Protein AF-A0A956KEQ8-F1 (afdb_monomer_lite)

Radius of gyration: 21.4 Å; chains: 1; bounding box: 47×55×49 Å

Sequence (163 aa):
MSGAGRRVRALVGLLAGLALAAAVVWWLAPDGRALVEYMSFQPGWIALAAALILAGNLTTSARWKLMTEAMGGTHLPLVVYAHGHALLRVVGQLSSTLLVDLLARGAVLRAAGSTRGHGHAITQAALERLGDILLPLIVLAWGVAFVDDPRAPTSIAALAVAL

Structure (mmCIF, N/CA/C/O backbone):
data_AF-A0A956KEQ8-F1
#
_entry.id   AF-A0A956KEQ8-F1
#
loop_
_atom_site.group_PDB
_atom_site.id
_atom_site.type_symbol
_atom_site.label_atom_id
_atom_site.label_alt_id
_atom_site.label_comp_id
_atom_site.label_asym_id
_atom_site.label_entity_id
_atom_site.label_seq_id
_atom_site.pdbx_PDB_ins_code
_atom_site.Cartn_x
_atom_site.Cartn_y
_atom_site.Cartn_z
_atom_site.occupancy
_atom_site.B_iso_or_equiv
_atom_site.auth_seq_id
_atom_site.auth_comp_id
_atom_site.auth_asym_id
_atom_site.auth_atom_id
_atom_site.pdbx_PDB_model_num
ATOM 1 N N . MET A 1 1 ? -26.333 -24.454 11.456 1.00 55.25 1 MET A N 1
ATOM 2 C CA . MET A 1 1 ? -25.055 -25.058 10.999 1.00 55.25 1 MET A CA 1
ATOM 3 C C . MET A 1 1 ? -24.059 -25.062 12.148 1.00 55.25 1 MET A C 1
ATOM 5 O O . MET A 1 1 ? -23.821 -24.004 12.723 1.00 55.25 1 MET A O 1
ATOM 9 N N . SER A 1 2 ? -23.510 -26.228 12.494 1.00 69.62 2 SER A N 1
ATOM 10 C CA . SER A 1 2 ? -22.501 -26.367 13.551 1.00 69.62 2 SER A CA 1
ATOM 11 C C . SER A 1 2 ? -21.227 -25.575 13.220 1.00 69.62 2 SER A C 1
ATOM 13 O O . SER A 1 2 ? -20.921 -25.320 12.050 1.00 69.62 2 SER A O 1
ATOM 15 N N . GLY A 1 3 ? -20.464 -25.182 14.245 1.00 75.19 3 GLY A N 1
ATOM 16 C CA . GLY A 1 3 ? -19.185 -24.483 14.062 1.00 75.19 3 GLY A CA 1
ATOM 17 C C . GLY A 1 3 ? -18.195 -25.260 13.181 1.00 75.19 3 GLY A C 1
ATOM 18 O O . GLY A 1 3 ? -17.448 -24.648 12.421 1.00 75.19 3 GLY A O 1
ATOM 19 N N . ALA A 1 4 ? -18.261 -26.595 13.205 1.00 78.31 4 ALA A N 1
ATOM 20 C CA . ALA A 1 4 ? -17.464 -27.479 12.356 1.00 78.31 4 ALA A CA 1
ATOM 21 C C . ALA A 1 4 ? -17.791 -27.321 10.858 1.00 78.31 4 ALA A C 1
ATOM 23 O O . ALA A 1 4 ? -16.882 -27.147 10.051 1.00 78.31 4 ALA A O 1
ATOM 24 N N . GLY A 1 5 ? -19.076 -27.274 10.480 1.00 80.81 5 GLY A N 1
ATOM 25 C CA . GLY A 1 5 ? -19.482 -27.138 9.074 1.00 80.81 5 GLY A CA 1
ATOM 26 C C . GLY A 1 5 ? -19.054 -25.812 8.431 1.00 80.81 5 GLY A C 1
ATOM 27 O O . GLY A 1 5 ? -18.732 -25.769 7.245 1.00 80.81 5 GLY A O 1
ATOM 28 N N . ARG A 1 6 ? -18.986 -24.726 9.216 1.00 79.88 6 ARG A N 1
ATOM 29 C CA . ARG A 1 6 ? -18.449 -23.437 8.741 1.00 79.88 6 ARG A CA 1
ATOM 30 C C . ARG A 1 6 ? -16.936 -23.484 8.518 1.00 79.88 6 ARG A C 1
ATOM 32 O O . ARG A 1 6 ? -16.467 -22.963 7.512 1.00 79.88 6 ARG A O 1
ATOM 39 N N . ARG A 1 7 ? -16.188 -24.129 9.421 1.00 77.69 7 ARG A N 1
ATOM 40 C CA . ARG A 1 7 ? -14.726 -24.274 9.307 1.00 77.69 7 ARG A CA 1
ATOM 41 C C . ARG A 1 7 ? -14.328 -25.114 8.097 1.00 77.69 7 ARG A C 1
ATOM 43 O O . ARG A 1 7 ? -13.439 -24.711 7.362 1.00 77.69 7 ARG A O 1
ATOM 50 N N . VAL A 1 8 ? -15.029 -26.222 7.848 1.00 88.62 8 VAL A N 1
ATOM 51 C CA . VAL A 1 8 ? -14.781 -27.074 6.672 1.00 88.62 8 VAL A CA 1
ATOM 52 C C . VAL A 1 8 ? -15.030 -26.304 5.377 1.00 88.62 8 VAL A C 1
ATOM 54 O O . VAL A 1 8 ? -14.192 -26.328 4.484 1.00 88.62 8 VAL A O 1
ATOM 57 N N . ARG A 1 9 ? -16.133 -25.551 5.281 1.00 85.44 9 ARG A N 1
ATOM 58 C CA . ARG A 1 9 ? -16.418 -24.730 4.095 1.00 85.44 9 ARG A CA 1
ATOM 59 C C . ARG A 1 9 ? -15.357 -23.651 3.865 1.00 85.44 9 ARG A C 1
ATOM 61 O O . ARG A 1 9 ? -14.949 -23.443 2.729 1.00 85.44 9 ARG A O 1
ATOM 68 N N . ALA A 1 10 ? -14.901 -22.991 4.931 1.00 74.31 10 ALA A N 1
ATOM 69 C CA . ALA A 1 10 ? -13.821 -22.011 4.849 1.00 74.31 10 ALA A CA 1
ATOM 70 C C . ALA A 1 10 ? -12.504 -22.653 4.387 1.00 74.31 10 ALA A C 1
ATOM 72 O O . ALA A 1 10 ? -11.830 -22.099 3.525 1.00 74.31 10 ALA A O 1
ATOM 73 N N . LEU A 1 11 ? -12.175 -23.843 4.902 1.00 84.94 11 LEU A N 1
ATOM 74 C CA . LEU A 1 11 ? -10.988 -24.592 4.496 1.00 84.94 11 LEU A CA 1
ATOM 75 C C . LEU A 1 11 ? -11.055 -24.999 3.019 1.00 84.94 11 LEU A C 1
ATOM 77 O O . LEU A 1 11 ? -10.094 -24.794 2.292 1.00 84.94 11 LEU A O 1
ATOM 81 N N . VAL A 1 12 ? -12.198 -25.512 2.557 1.00 91.44 12 VAL A N 1
ATOM 82 C CA . VAL A 1 12 ? -12.408 -25.860 1.143 1.00 91.44 12 VAL A CA 1
ATOM 83 C C . VAL A 1 12 ? -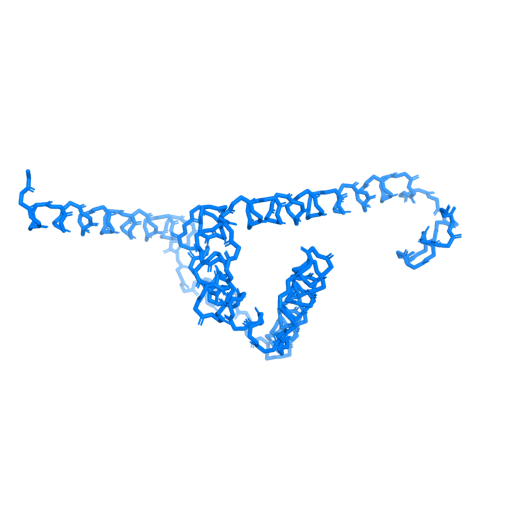12.280 -24.625 0.251 1.00 91.44 12 VAL A C 1
ATOM 85 O O . VAL A 1 12 ? -11.610 -24.690 -0.773 1.00 91.44 12 VAL A O 1
ATOM 88 N N . GLY A 1 13 ? -12.864 -23.491 0.649 1.00 82.62 13 GLY A N 1
ATOM 89 C CA . GLY A 1 13 ? -12.727 -22.230 -0.084 1.00 82.62 13 GLY A CA 1
ATOM 90 C C . GLY A 1 13 ? -11.279 -21.739 -0.158 1.00 82.62 13 GLY A C 1
ATOM 91 O O . GLY A 1 13 ? -10.828 -21.328 -1.224 1.00 82.62 13 GLY A O 1
ATOM 92 N N . LEU A 1 14 ? -10.530 -21.844 0.944 1.00 74.88 14 LEU A N 1
ATOM 93 C CA . LEU A 1 14 ? -9.105 -21.513 0.983 1.00 74.88 14 LEU A CA 1
ATOM 94 C C . LEU A 1 14 ? -8.299 -22.422 0.049 1.00 74.88 14 LEU A C 1
ATOM 96 O O . LEU A 1 14 ? -7.518 -21.927 -0.756 1.00 74.88 14 LEU A O 1
ATOM 100 N N . LEU A 1 15 ? -8.511 -23.738 0.126 1.00 89.62 15 LEU A N 1
ATOM 101 C CA . LEU A 1 15 ? -7.819 -24.712 -0.719 1.00 89.62 15 LEU A CA 1
ATOM 102 C C . LEU A 1 15 ? -8.143 -24.508 -2.203 1.00 89.62 15 LEU A C 1
ATOM 104 O O . LEU A 1 15 ? -7.237 -24.552 -3.027 1.00 89.62 15 LEU A O 1
ATOM 108 N N . ALA A 1 16 ? -9.403 -24.228 -2.543 1.00 86.12 16 ALA A N 1
ATOM 109 C CA . ALA A 1 16 ? -9.806 -23.909 -3.910 1.00 86.12 16 ALA A CA 1
ATOM 110 C C . ALA A 1 16 ? -9.152 -22.611 -4.411 1.00 86.12 16 ALA A C 1
ATOM 112 O O . ALA A 1 16 ? -8.665 -22.568 -5.538 1.00 86.12 16 ALA A O 1
ATOM 113 N N . GLY A 1 17 ? -9.085 -21.574 -3.569 1.00 75.31 17 GLY A N 1
ATOM 114 C CA . GLY A 1 17 ? -8.389 -20.327 -3.887 1.00 75.31 17 GLY A CA 1
ATOM 115 C C . GLY A 1 17 ? -6.888 -20.530 -4.111 1.00 75.31 17 GLY A C 1
ATOM 116 O O . GLY A 1 17 ? -6.343 -20.030 -5.091 1.00 75.31 17 GLY A O 1
ATOM 117 N N . LEU A 1 18 ? -6.230 -21.314 -3.251 1.00 80.69 18 LEU A N 1
ATOM 118 C CA . LEU A 1 18 ? -4.816 -21.670 -3.401 1.00 80.69 18 LEU A CA 1
ATOM 119 C C . LEU A 1 18 ? -4.566 -22.493 -4.670 1.00 80.69 18 LEU A C 1
ATOM 121 O O . LEU A 1 18 ? -3.609 -22.221 -5.390 1.00 80.69 18 LEU A O 1
ATOM 125 N N . ALA A 1 19 ? -5.435 -23.461 -4.970 1.00 88.88 19 ALA A N 1
ATOM 126 C CA . ALA A 1 19 ? -5.344 -24.265 -6.184 1.00 88.88 19 ALA A CA 1
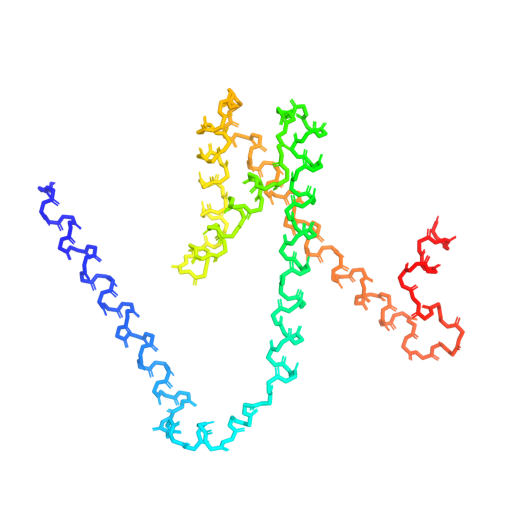ATOM 127 C C . ALA A 1 19 ? -5.509 -23.406 -7.445 1.00 88.88 19 ALA A C 1
ATOM 129 O O . ALA A 1 19 ? -4.739 -23.555 -8.391 1.00 88.88 19 ALA A O 1
ATOM 130 N N . LEU A 1 20 ? -6.461 -22.468 -7.445 1.00 84.25 20 LEU A N 1
ATOM 131 C CA . LEU A 1 20 ? -6.648 -21.526 -8.547 1.00 84.25 20 LEU A CA 1
ATOM 132 C C . LEU A 1 20 ? -5.429 -20.611 -8.718 1.00 84.25 20 LEU A C 1
ATOM 134 O O . LEU A 1 20 ? -4.955 -20.435 -9.835 1.00 84.25 20 LEU A O 1
ATOM 138 N N . ALA A 1 21 ? -4.892 -20.063 -7.624 1.00 73.44 21 ALA A N 1
ATOM 139 C CA . ALA A 1 21 ? -3.690 -19.236 -7.667 1.00 73.44 21 ALA A CA 1
ATOM 140 C C . ALA A 1 21 ? -2.488 -20.015 -8.224 1.00 73.44 21 ALA A C 1
ATOM 142 O O . ALA A 1 21 ? -1.793 -19.520 -9.109 1.00 73.44 21 ALA A O 1
ATOM 143 N N . ALA A 1 22 ? -2.283 -21.255 -7.769 1.00 82.44 22 ALA A N 1
ATOM 144 C CA . ALA A 1 22 ? -1.238 -22.133 -8.286 1.00 82.44 22 ALA A CA 1
ATOM 145 C C . ALA A 1 22 ? -1.433 -22.441 -9.779 1.00 82.44 22 ALA A C 1
ATOM 147 O O . ALA A 1 22 ? -0.466 -22.397 -10.534 1.00 82.44 22 ALA A O 1
ATOM 148 N N . ALA A 1 23 ? -2.671 -22.687 -10.221 1.00 85.94 23 ALA A N 1
ATOM 149 C CA . ALA A 1 23 ? -2.991 -22.910 -11.629 1.00 85.94 23 ALA A CA 1
ATOM 150 C C . ALA A 1 23 ? -2.705 -21.672 -12.495 1.00 85.94 23 ALA A C 1
ATOM 152 O O . ALA A 1 23 ? -2.166 -21.813 -13.587 1.00 85.94 23 ALA A O 1
ATOM 153 N N . VAL A 1 24 ? -3.006 -20.464 -12.005 1.00 80.94 24 VAL A N 1
ATOM 154 C CA . VAL A 1 24 ? -2.691 -19.203 -12.700 1.00 80.94 24 VAL A CA 1
ATOM 155 C C . VAL A 1 24 ? -1.184 -18.980 -12.786 1.00 80.94 24 VAL A C 1
ATOM 157 O O . VAL A 1 24 ? -0.689 -18.640 -13.856 1.00 80.94 24 VAL A O 1
ATOM 160 N N . VAL A 1 25 ? -0.446 -19.194 -11.693 1.00 79.25 25 VAL A N 1
ATOM 161 C CA . VAL A 1 25 ? 1.022 -19.094 -11.699 1.00 79.25 25 VAL A CA 1
ATOM 162 C C . VAL A 1 25 ? 1.611 -20.102 -12.678 1.00 79.25 25 VAL A C 1
ATOM 164 O O . VAL A 1 25 ? 2.423 -19.724 -13.510 1.00 79.25 25 VAL A O 1
ATOM 167 N N . TRP A 1 26 ? 1.162 -21.356 -12.635 1.00 85.81 26 TRP A N 1
ATOM 168 C CA . TRP A 1 26 ? 1.608 -22.387 -13.568 1.00 85.81 26 TRP A CA 1
ATOM 169 C C . TRP A 1 26 ? 1.257 -22.053 -15.024 1.00 85.81 26 TRP A C 1
ATOM 171 O O . TRP A 1 26 ? 2.059 -22.295 -15.915 1.00 85.81 26 TRP A O 1
ATOM 181 N N . TRP A 1 27 ? 0.097 -21.449 -15.283 1.00 88.75 27 TRP A N 1
ATOM 182 C CA . TRP A 1 27 ? -0.294 -21.024 -16.627 1.00 88.75 27 TRP A CA 1
ATOM 183 C C . TRP A 1 27 ? 0.528 -19.832 -17.147 1.00 88.75 27 TRP A C 1
ATOM 185 O O . TRP A 1 27 ? 0.910 -19.821 -18.314 1.00 88.75 27 TRP A O 1
ATOM 195 N N . LEU A 1 28 ? 0.827 -18.844 -16.295 1.00 79.25 28 LEU A N 1
ATOM 196 C CA . LEU A 1 28 ? 1.650 -17.674 -16.646 1.00 79.25 28 LEU A CA 1
ATOM 197 C C . LEU A 1 28 ? 3.140 -18.012 -16.768 1.00 79.25 28 LEU A C 1
ATOM 199 O O . LEU A 1 28 ? 3.863 -17.383 -17.537 1.00 79.25 28 LEU A O 1
ATOM 203 N N . ALA A 1 29 ? 3.593 -18.983 -15.984 1.00 78.69 29 ALA A N 1
ATOM 204 C CA . ALA A 1 29 ? 4.983 -19.376 -15.827 1.00 78.69 29 ALA A CA 1
ATOM 205 C C . ALA A 1 29 ? 5.131 -20.908 -15.888 1.00 78.69 29 ALA A C 1
ATOM 207 O O . ALA A 1 29 ? 5.549 -21.525 -14.903 1.00 78.69 29 ALA A O 1
ATOM 208 N N . PRO A 1 30 ? 4.787 -21.547 -17.023 1.00 75.12 30 PRO A N 1
ATOM 209 C CA . PRO A 1 30 ? 4.793 -23.006 -17.134 1.00 75.12 30 PRO A CA 1
ATOM 210 C C . PRO A 1 30 ? 6.199 -23.592 -16.987 1.00 75.12 30 PRO A C 1
ATOM 212 O O . PRO A 1 30 ? 6.351 -24.705 -16.485 1.00 75.12 30 PRO A O 1
ATOM 215 N N . ASP A 1 31 ? 7.224 -22.818 -17.355 1.00 83.19 31 ASP A N 1
ATOM 216 C CA . ASP A 1 31 ? 8.623 -23.124 -17.086 1.00 83.19 31 ASP A CA 1
ATOM 217 C C . ASP A 1 31 ? 9.197 -22.165 -16.034 1.00 83.19 31 ASP A C 1
ATOM 219 O O . ASP A 1 31 ? 9.779 -21.118 -16.329 1.00 83.19 31 ASP A O 1
ATOM 223 N N . GLY A 1 32 ? 9.023 -22.532 -14.764 1.00 72.81 32 GLY A N 1
ATOM 224 C CA . GLY A 1 32 ? 9.583 -21.777 -13.645 1.00 72.81 32 GLY A CA 1
ATOM 225 C C . GLY A 1 32 ? 11.114 -21.703 -13.662 1.00 72.81 32 GLY A C 1
ATOM 226 O O . GLY A 1 32 ? 11.671 -20.782 -13.069 1.00 72.81 32 GLY A O 1
ATOM 227 N N . ARG A 1 33 ? 11.809 -22.627 -14.348 1.00 78.44 33 ARG A N 1
ATOM 228 C CA . ARG A 1 33 ? 13.276 -22.591 -14.458 1.00 78.44 33 ARG A CA 1
ATOM 229 C C . ARG A 1 33 ? 13.722 -21.493 -15.405 1.00 78.44 33 ARG A C 1
ATOM 231 O O . ARG A 1 33 ? 14.595 -20.722 -15.024 1.00 78.44 33 ARG A O 1
ATOM 238 N N . ALA A 1 34 ? 13.055 -21.350 -16.549 1.00 74.75 34 ALA A N 1
ATOM 239 C CA . ALA A 1 34 ? 13.295 -20.231 -17.455 1.00 74.75 34 ALA A CA 1
ATOM 240 C C . ALA A 1 34 ? 13.125 -18.885 -16.726 1.00 74.75 34 ALA A C 1
ATOM 242 O O . ALA A 1 34 ? 13.954 -17.992 -16.855 1.00 74.75 34 ALA A O 1
ATOM 243 N N . LEU A 1 35 ? 12.105 -18.752 -15.873 1.00 68.62 35 LEU A N 1
ATOM 244 C CA . LEU A 1 35 ? 11.902 -17.551 -15.055 1.00 68.62 35 LEU A CA 1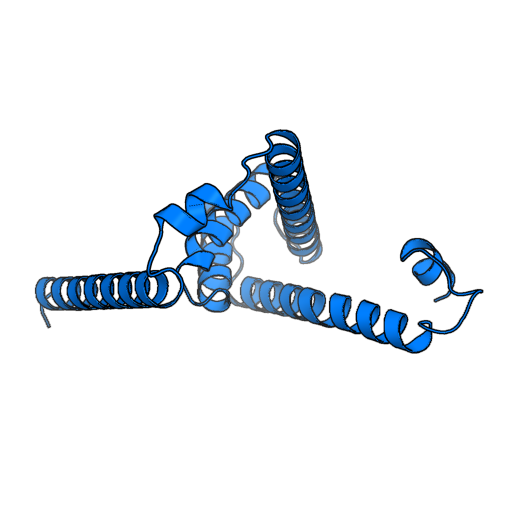
ATOM 245 C C . LEU A 1 35 ? 13.060 -17.270 -14.096 1.00 68.62 35 LEU A C 1
ATOM 247 O O . LEU A 1 35 ? 13.501 -16.129 -14.000 1.00 68.62 35 LEU A O 1
ATOM 251 N N . VAL A 1 36 ? 13.573 -18.295 -13.416 1.00 77.56 36 VAL A N 1
ATOM 252 C CA . VAL A 1 36 ? 14.736 -18.156 -12.526 1.00 77.56 36 VAL A CA 1
ATOM 253 C C . VAL A 1 36 ? 15.999 -17.800 -13.314 1.00 77.56 36 VAL A C 1
ATOM 255 O O . VAL A 1 36 ? 16.794 -16.994 -12.840 1.00 77.56 36 VAL A O 1
ATOM 258 N N . GLU A 1 37 ? 16.162 -18.336 -14.524 1.00 79.12 37 GLU A N 1
ATOM 259 C CA . GLU A 1 37 ? 17.277 -18.008 -15.420 1.00 79.12 37 GLU A CA 1
ATOM 260 C C . GLU A 1 37 ? 17.222 -16.554 -15.917 1.00 79.12 37 GLU A C 1
ATOM 262 O O . GLU A 1 37 ? 18.260 -15.899 -16.009 1.00 79.12 37 GLU A O 1
ATOM 267 N N . TYR A 1 38 ? 16.024 -16.009 -16.166 1.00 70.38 38 TYR A N 1
ATOM 268 C CA . TYR A 1 38 ? 15.836 -14.591 -16.506 1.00 70.38 38 TYR A CA 1
ATOM 269 C C . TYR A 1 38 ? 15.887 -13.657 -15.292 1.00 70.38 38 TYR A C 1
ATOM 271 O O . TYR A 1 38 ? 16.159 -12.462 -15.438 1.00 70.38 38 TYR A O 1
ATOM 279 N N . MET A 1 39 ? 15.631 -14.168 -14.086 1.00 71.81 39 MET A N 1
ATOM 280 C CA . MET A 1 39 ? 15.731 -13.398 -12.852 1.00 71.81 39 MET A CA 1
ATOM 281 C C . MET A 1 39 ? 17.199 -13.184 -12.478 1.00 71.81 39 MET A C 1
ATOM 283 O O . MET A 1 39 ? 17.769 -13.867 -11.629 1.00 71.81 39 MET A O 1
ATOM 287 N N . SER A 1 40 ? 17.820 -12.162 -13.068 1.00 75.25 40 SER A N 1
ATOM 288 C CA . SER A 1 40 ? 19.113 -11.681 -12.593 1.00 75.25 40 SER A CA 1
ATOM 289 C C . SER A 1 40 ? 18.934 -11.017 -11.222 1.00 75.25 40 SER A C 1
ATOM 291 O O . SER A 1 40 ? 18.534 -9.854 -11.121 1.00 75.25 40 SER A O 1
ATOM 293 N N . PHE A 1 41 ? 19.222 -11.753 -10.149 1.00 75.56 41 PHE A N 1
ATOM 294 C CA . PHE A 1 41 ? 19.230 -11.214 -8.790 1.00 75.56 41 PHE A CA 1
ATOM 295 C C . PHE A 1 41 ? 20.445 -10.309 -8.603 1.00 75.56 41 PHE A C 1
ATOM 297 O O . PHE A 1 41 ? 21.519 -10.740 -8.194 1.00 75.56 41 PHE A O 1
ATOM 304 N N . GLN A 1 42 ? 20.274 -9.030 -8.913 1.00 86.56 42 GLN A N 1
ATOM 305 C CA . GLN A 1 42 ? 21.271 -8.009 -8.633 1.00 86.56 42 GLN A CA 1
ATOM 306 C C . GLN A 1 42 ? 20.994 -7.414 -7.242 1.00 86.56 42 GLN A C 1
ATOM 308 O O . GLN A 1 42 ? 19.978 -6.732 -7.070 1.00 86.56 42 GLN A O 1
ATOM 313 N N . PRO A 1 43 ? 21.874 -7.623 -6.242 1.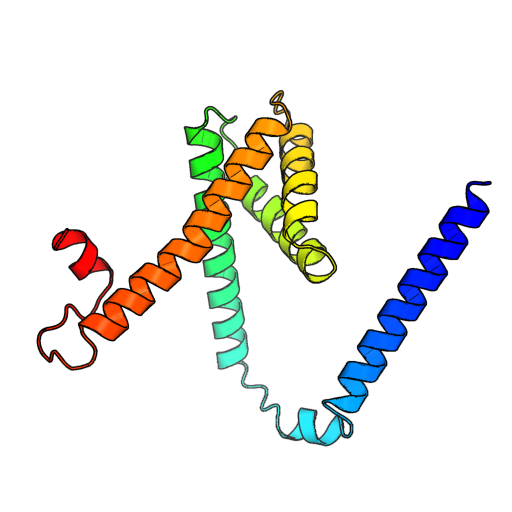00 87.06 43 PRO A N 1
ATOM 314 C CA . PRO A 1 43 ? 21.629 -7.181 -4.867 1.00 87.06 43 PRO A CA 1
ATOM 315 C C . PRO A 1 43 ? 21.355 -5.680 -4.750 1.00 87.06 43 PRO A C 1
ATOM 317 O O . PRO A 1 43 ? 20.537 -5.269 -3.932 1.00 87.06 43 PRO A O 1
ATOM 320 N N . GLY A 1 44 ? 21.984 -4.868 -5.608 1.00 90.25 44 GLY A N 1
ATOM 321 C CA . GLY A 1 44 ? 21.762 -3.422 -5.660 1.00 90.25 44 GLY A CA 1
ATOM 322 C C . GLY A 1 44 ? 20.314 -3.046 -5.985 1.00 90.25 44 GLY A C 1
ATOM 323 O O . GLY A 1 44 ? 19.733 -2.213 -5.295 1.00 90.25 44 GLY A O 1
ATOM 324 N N . TRP A 1 45 ? 19.692 -3.702 -6.969 1.00 85.38 45 TRP A N 1
ATOM 325 C CA . TRP A 1 45 ? 18.289 -3.451 -7.318 1.00 85.38 45 TRP A CA 1
ATOM 326 C C . TRP A 1 45 ? 17.324 -3.954 -6.253 1.00 85.38 45 TRP A C 1
ATOM 328 O O . TRP A 1 45 ? 16.321 -3.300 -5.986 1.00 85.38 45 TRP A O 1
ATOM 338 N N . ILE A 1 46 ? 17.640 -5.075 -5.601 1.00 87.25 46 ILE A N 1
ATOM 339 C CA . ILE A 1 46 ? 16.841 -5.591 -4.481 1.00 87.25 46 ILE A CA 1
ATOM 340 C C . ILE A 1 46 ? 16.893 -4.611 -3.307 1.00 87.25 46 ILE A C 1
ATOM 342 O O . ILE A 1 46 ? 15.854 -4.273 -2.743 1.00 87.25 46 ILE A O 1
ATOM 346 N N . ALA A 1 47 ? 18.085 -4.117 -2.964 1.00 88.12 47 ALA A N 1
ATOM 347 C CA . ALA A 1 47 ? 18.266 -3.126 -1.911 1.00 88.12 47 ALA A CA 1
ATOM 348 C C . ALA A 1 47 ? 17.539 -1.816 -2.241 1.00 88.12 47 ALA A C 1
ATOM 350 O O . ALA A 1 47 ? 16.850 -1.268 -1.382 1.0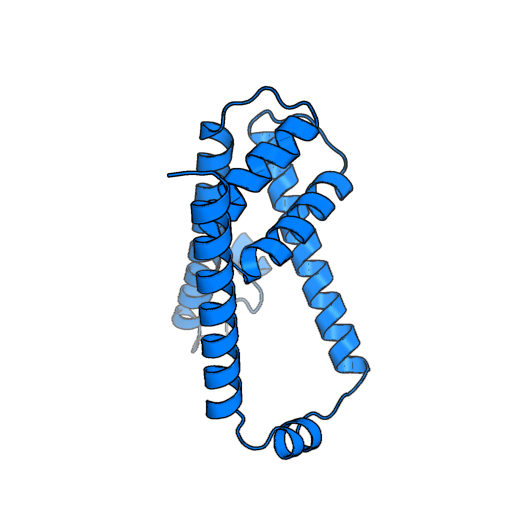0 88.12 47 ALA A O 1
ATOM 351 N N . LEU A 1 48 ? 17.626 -1.348 -3.490 1.00 89.94 48 LEU A N 1
ATOM 352 C CA . LEU A 1 48 ? 16.900 -0.166 -3.948 1.00 89.94 48 LEU A CA 1
ATOM 353 C C . LEU A 1 48 ? 15.383 -0.372 -3.874 1.00 89.94 48 LEU A C 1
ATOM 355 O O . LEU A 1 48 ? 14.680 0.478 -3.335 1.00 89.94 48 LEU A O 1
ATOM 359 N N . ALA A 1 49 ? 14.870 -1.506 -4.355 1.00 80.81 49 ALA A N 1
ATOM 360 C CA . ALA A 1 49 ? 13.452 -1.836 -4.271 1.00 80.81 49 ALA A CA 1
ATOM 361 C C . ALA A 1 49 ? 12.978 -1.875 -2.811 1.00 80.81 49 ALA A C 1
ATOM 363 O O . ALA A 1 49 ? 11.964 -1.266 -2.475 1.00 80.81 49 ALA A O 1
ATOM 364 N N . ALA A 1 50 ? 13.740 -2.516 -1.922 1.00 84.06 50 ALA A N 1
ATOM 365 C CA . ALA A 1 50 ? 13.447 -2.547 -0.494 1.00 84.06 50 ALA A CA 1
ATOM 366 C C . ALA A 1 50 ? 13.446 -1.138 0.122 1.00 84.06 50 ALA A C 1
ATOM 368 O O . ALA A 1 50 ? 12.533 -0.806 0.879 1.00 84.06 50 ALA A O 1
ATOM 369 N N . ALA A 1 51 ? 14.414 -0.290 -0.237 1.00 87.69 51 ALA A N 1
ATOM 370 C CA . ALA A 1 51 ? 14.491 1.092 0.228 1.00 87.69 51 ALA A CA 1
ATOM 371 C C . ALA A 1 51 ? 13.294 1.929 -0.251 1.00 87.69 51 ALA A C 1
ATOM 373 O O . ALA A 1 51 ? 12.688 2.641 0.547 1.00 87.69 51 ALA A O 1
ATOM 374 N N . LEU A 1 52 ? 12.901 1.801 -1.521 1.00 85.25 52 LEU A N 1
ATOM 375 C CA . LEU A 1 52 ? 11.738 2.492 -2.086 1.00 85.25 52 LEU A CA 1
ATOM 376 C C . LEU A 1 52 ? 10.427 2.017 -1.446 1.00 85.25 52 LEU A C 1
ATOM 378 O O . LEU A 1 52 ? 9.572 2.835 -1.103 1.00 85.25 52 LEU A O 1
ATOM 382 N N . ILE A 1 53 ? 10.278 0.709 -1.221 1.00 83.50 53 ILE A N 1
ATOM 383 C CA . ILE A 1 53 ? 9.125 0.134 -0.517 1.00 83.50 53 ILE A CA 1
ATOM 384 C C . ILE A 1 53 ? 9.074 0.649 0.924 1.00 83.50 53 ILE A C 1
ATOM 386 O O . ILE A 1 53 ? 8.004 1.030 1.404 1.00 83.50 53 ILE A O 1
ATOM 390 N N . LEU A 1 54 ? 10.208 0.681 1.627 1.00 84.94 54 LEU A N 1
ATOM 391 C CA . LEU A 1 54 ? 10.289 1.203 2.988 1.00 84.94 54 LEU A CA 1
ATOM 392 C C . LEU A 1 54 ? 9.922 2.689 3.032 1.00 84.94 54 LEU A C 1
ATOM 394 O O . LEU A 1 54 ? 9.084 3.079 3.843 1.00 84.94 54 LEU A O 1
ATOM 398 N N . ALA A 1 55 ? 10.478 3.499 2.130 1.00 84.75 55 ALA A N 1
ATOM 399 C CA . ALA A 1 55 ? 10.151 4.915 2.014 1.00 84.75 55 ALA A CA 1
ATOM 400 C C . ALA A 1 55 ? 8.647 5.117 1.769 1.00 84.75 55 ALA A C 1
ATOM 402 O O . ALA A 1 55 ? 7.995 5.837 2.521 1.00 84.75 55 ALA A O 1
ATOM 403 N N . GLY A 1 56 ? 8.057 4.396 0.809 1.00 81.38 56 GLY A N 1
ATOM 404 C CA . GLY A 1 56 ? 6.619 4.456 0.532 1.00 81.38 56 GLY A CA 1
ATOM 405 C C . GLY A 1 56 ? 5.747 4.040 1.725 1.00 81.38 56 GLY A C 1
ATOM 406 O O . GLY A 1 56 ? 4.710 4.656 1.993 1.00 81.38 56 GLY A O 1
ATOM 407 N N . ASN A 1 57 ? 6.163 3.017 2.479 1.00 83.50 57 ASN A N 1
ATOM 408 C CA . ASN A 1 57 ? 5.510 2.607 3.726 1.00 83.50 57 ASN A CA 1
ATOM 409 C C . ASN A 1 57 ? 5.566 3.703 4.793 1.00 83.50 57 ASN A C 1
ATOM 411 O O . ASN A 1 57 ? 4.544 4.001 5.413 1.00 83.50 57 ASN A O 1
ATOM 415 N N . LEU A 1 58 ? 6.732 4.315 4.998 1.00 86.69 58 LEU A N 1
ATOM 416 C CA . LEU A 1 58 ? 6.913 5.382 5.978 1.00 86.69 58 LEU A CA 1
ATOM 417 C C . LEU A 1 58 ? 6.099 6.621 5.610 1.00 86.69 58 LEU A C 1
ATOM 419 O O . LEU A 1 58 ? 5.397 7.149 6.468 1.00 86.69 58 LEU A O 1
ATOM 423 N N . THR A 1 59 ? 6.105 7.033 4.340 1.00 87.00 59 THR A N 1
ATOM 424 C CA . THR A 1 59 ? 5.302 8.164 3.857 1.00 87.00 59 THR A CA 1
ATOM 425 C C . THR A 1 59 ? 3.812 7.919 4.069 1.00 87.00 59 THR A C 1
ATOM 427 O O . THR A 1 59 ? 3.107 8.793 4.572 1.00 87.00 59 THR A O 1
ATOM 430 N N . THR A 1 60 ? 3.325 6.713 3.761 1.00 84.56 60 THR A N 1
ATOM 431 C CA . THR A 1 60 ? 1.905 6.374 3.951 1.00 84.56 60 THR A CA 1
ATOM 432 C C . THR A 1 60 ? 1.540 6.327 5.435 1.00 84.56 60 THR A C 1
ATOM 434 O O . THR A 1 60 ? 0.490 6.824 5.829 1.00 84.56 60 THR A O 1
ATOM 437 N N . SER A 1 61 ? 2.431 5.806 6.278 1.00 86.44 61 SER A N 1
ATOM 438 C CA . SER A 1 61 ? 2.237 5.765 7.733 1.00 86.44 61 SER A CA 1
ATOM 439 C C . SER A 1 61 ? 2.242 7.165 8.350 1.00 86.44 61 SER A C 1
ATOM 441 O O . SER A 1 61 ? 1.424 7.461 9.218 1.00 86.44 61 SER A O 1
ATOM 443 N N . ALA A 1 62 ? 3.126 8.049 7.881 1.00 87.69 62 ALA A N 1
ATOM 444 C CA . ALA A 1 62 ? 3.181 9.444 8.303 1.00 87.69 62 ALA A CA 1
ATOM 445 C C . ALA A 1 62 ? 1.919 10.205 7.877 1.00 87.69 62 ALA A C 1
ATOM 447 O O . ALA A 1 62 ? 1.338 10.923 8.687 1.00 87.69 62 ALA A O 1
ATOM 448 N N . ARG A 1 63 ? 1.444 9.987 6.643 1.00 86.62 63 ARG A N 1
ATOM 449 C CA . ARG A 1 63 ? 0.163 10.523 6.165 1.00 86.62 63 ARG A CA 1
ATOM 450 C C . ARG A 1 63 ? -0.997 10.033 7.027 1.00 86.62 63 ARG A C 1
ATOM 452 O O . ARG A 1 63 ? -1.814 10.842 7.459 1.00 86.62 63 ARG A O 1
ATOM 459 N N . TRP A 1 64 ? -1.039 8.730 7.312 1.00 84.75 64 TRP A N 1
ATOM 460 C CA . TRP A 1 64 ? -2.077 8.130 8.145 1.00 84.75 64 TRP A CA 1
ATOM 461 C C . TRP A 1 64 ? -2.099 8.770 9.541 1.00 84.75 64 TRP A C 1
ATOM 463 O O . TRP A 1 64 ? -3.158 9.199 10.000 1.00 84.75 64 TRP A O 1
ATOM 473 N N . LYS A 1 65 ? -0.922 8.933 10.160 1.00 87.00 65 LYS A N 1
ATOM 474 C CA . LYS A 1 65 ? -0.751 9.641 11.433 1.00 87.00 65 LYS A CA 1
ATOM 475 C C . LYS A 1 65 ? -1.288 11.070 11.374 1.00 87.00 65 LYS A C 1
ATOM 477 O O . LYS A 1 65 ? -2.148 11.417 12.177 1.00 87.00 65 LYS A O 1
ATOM 482 N N . LEU A 1 66 ? -0.798 11.880 10.432 1.00 88.12 66 LEU A N 1
ATOM 483 C CA . LEU A 1 66 ? -1.191 13.287 10.299 1.00 88.12 66 LEU A CA 1
ATOM 484 C C . LEU A 1 66 ? -2.704 13.424 10.154 1.00 88.12 66 LEU A C 1
ATOM 486 O O . LEU A 1 66 ? -3.310 14.265 10.808 1.00 88.12 66 LEU A O 1
ATOM 490 N N . MET A 1 67 ? -3.322 12.567 9.343 1.00 83.75 67 MET A N 1
ATOM 491 C CA . MET A 1 67 ? -4.758 12.623 9.108 1.00 83.75 67 MET A CA 1
ATOM 492 C C . MET A 1 67 ? -5.568 12.143 10.317 1.00 83.75 67 MET A C 1
ATOM 494 O O . MET A 1 67 ? -6.556 12.779 10.673 1.00 83.75 67 MET A O 1
ATOM 498 N N . THR A 1 68 ? -5.139 11.073 10.998 1.00 81.88 68 THR A N 1
ATOM 499 C CA . THR A 1 68 ? -5.798 10.620 12.233 1.00 81.88 68 THR A CA 1
ATOM 500 C C . THR A 1 68 ? -5.729 11.702 13.308 1.00 81.88 68 THR A C 1
ATOM 502 O O . THR A 1 68 ? -6.750 12.005 13.921 1.00 81.88 68 THR A O 1
ATOM 505 N N . GLU A 1 69 ? -4.560 12.310 13.517 1.00 86.75 69 GLU A N 1
ATOM 506 C CA . GLU A 1 69 ? -4.343 13.342 14.537 1.00 86.75 69 GLU 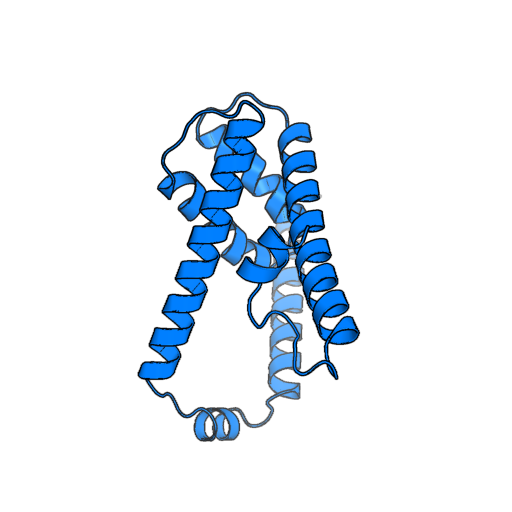A CA 1
ATOM 507 C C . GLU A 1 69 ? -5.071 14.653 14.189 1.00 86.75 69 GLU A C 1
ATOM 509 O O . GLU A 1 69 ? -5.762 15.203 15.044 1.00 86.75 69 GLU A O 1
ATOM 514 N N . ALA A 1 70 ? -5.049 15.094 12.924 1.00 85.06 70 ALA A N 1
ATOM 515 C CA . ALA A 1 70 ? -5.792 16.274 12.462 1.00 85.06 70 ALA A CA 1
ATOM 516 C C . ALA A 1 70 ? -7.317 16.119 12.598 1.00 85.06 70 ALA A C 1
ATOM 518 O O . ALA A 1 70 ? -8.024 17.088 12.864 1.00 85.06 70 ALA A O 1
ATOM 519 N N . MET A 1 71 ? -7.840 14.895 12.484 1.00 80.00 71 MET A N 1
ATOM 520 C CA . MET A 1 71 ? -9.255 14.582 12.729 1.00 80.00 71 MET A CA 1
ATOM 521 C C . MET A 1 71 ? -9.586 14.406 14.228 1.00 80.00 71 MET A C 1
ATOM 523 O O . MET A 1 71 ? -10.627 13.837 14.581 1.00 80.00 71 MET A O 1
ATOM 527 N N . GLY A 1 72 ? -8.698 14.882 15.110 1.00 78.00 72 GLY A N 1
ATOM 528 C CA . GLY A 1 72 ? -8.810 14.877 16.568 1.00 78.00 72 GLY A CA 1
ATOM 529 C C . GLY A 1 72 ? -8.332 13.585 17.236 1.00 78.00 72 GLY A C 1
ATOM 530 O O . GLY A 1 72 ? -8.695 13.332 18.387 1.00 78.00 72 GLY A O 1
ATOM 531 N N . GLY A 1 73 ? -7.636 12.704 16.514 1.00 74.25 73 GLY A N 1
ATOM 532 C CA . GLY A 1 73 ? -7.076 11.434 16.994 1.00 74.25 73 GLY A CA 1
ATOM 533 C C . GLY A 1 73 ? -6.137 11.577 18.189 1.00 74.25 73 GLY A C 1
ATOM 534 O O . GLY A 1 73 ? -5.586 12.643 18.437 1.00 74.25 73 GLY A O 1
ATOM 535 N N . THR A 1 74 ? -5.939 10.485 18.927 1.00 79.31 74 THR A N 1
ATOM 536 C CA . THR A 1 74 ? -4.906 10.431 19.968 1.00 79.31 74 THR A CA 1
ATOM 537 C C . THR A 1 74 ? -3.533 10.542 19.313 1.00 79.31 74 THR A C 1
ATOM 539 O O . THR A 1 74 ? -3.248 9.810 18.363 1.00 79.31 74 THR A O 1
ATOM 542 N N . HIS A 1 75 ? -2.674 11.420 19.835 1.00 85.12 75 HIS A N 1
ATOM 543 C CA . HIS A 1 75 ? -1.290 11.493 19.381 1.00 85.12 75 HIS A CA 1
ATOM 544 C C . HIS A 1 75 ? -0.555 10.203 19.744 1.00 85.12 75 HIS A C 1
ATOM 546 O O . HIS A 1 75 ? -0.423 9.865 20.921 1.00 85.12 75 HIS A O 1
ATOM 552 N N . LEU A 1 76 ? -0.081 9.479 18.730 1.00 82.44 76 LEU A N 1
ATOM 553 C CA . LEU A 1 76 ? 0.619 8.207 18.909 1.00 82.44 76 LEU A CA 1
ATOM 554 C C . LEU A 1 76 ? 1.993 8.243 18.215 1.00 82.44 76 LEU A C 1
ATOM 556 O O . LEU A 1 76 ? 2.187 8.946 17.214 1.00 82.44 76 LEU A O 1
ATOM 560 N N . PRO A 1 77 ? 2.981 7.478 18.713 1.00 87.25 77 PRO A N 1
ATOM 561 C CA . PRO A 1 77 ? 4.265 7.328 18.036 1.00 87.25 77 PRO A CA 1
ATOM 562 C C . PRO A 1 77 ? 4.095 6.791 16.607 1.00 87.25 77 PRO A C 1
ATOM 564 O O . PRO A 1 77 ? 3.288 5.892 16.366 1.00 87.25 77 PRO A O 1
ATOM 567 N N . LEU A 1 78 ? 4.901 7.287 15.656 1.00 87.25 78 LEU A N 1
ATOM 568 C CA . LEU A 1 78 ? 4.830 6.880 14.241 1.00 87.25 78 LEU A CA 1
ATOM 569 C C . LEU A 1 78 ? 4.964 5.359 14.058 1.00 87.25 78 LEU A C 1
ATOM 571 O O . LEU A 1 78 ? 4.329 4.792 13.175 1.00 87.25 78 LEU A O 1
ATOM 575 N N . VAL A 1 79 ? 5.741 4.695 14.920 1.00 87.94 79 VAL A N 1
ATOM 576 C CA . VAL A 1 79 ? 5.940 3.239 14.883 1.00 87.94 79 VAL A CA 1
ATOM 577 C C . VAL A 1 79 ? 4.631 2.455 15.036 1.00 87.94 79 VAL A C 1
ATOM 579 O O . VAL A 1 79 ? 4.491 1.400 14.427 1.00 87.94 79 VAL A O 1
ATOM 582 N N . VAL A 1 80 ? 3.644 2.983 15.768 1.00 83.88 80 VAL A N 1
ATOM 583 C CA . VAL A 1 80 ? 2.332 2.334 15.937 1.00 83.88 80 VAL A CA 1
ATOM 584 C C . VAL A 1 80 ? 1.563 2.344 14.615 1.00 83.88 80 VAL A C 1
ATOM 586 O O . VAL A 1 80 ? 1.057 1.309 14.180 1.00 83.88 80 VAL A O 1
ATOM 589 N N . TYR A 1 81 ? 1.549 3.490 13.929 1.00 83.19 81 TYR A N 1
ATOM 590 C CA . TYR A 1 81 ? 0.955 3.624 12.598 1.00 83.19 81 TYR A CA 1
ATOM 591 C C . TYR A 1 81 ? 1.703 2.781 11.560 1.00 83.19 81 TYR A C 1
ATOM 593 O O . TYR A 1 81 ? 1.071 2.100 10.758 1.00 83.19 81 TYR A O 1
ATOM 601 N N . ALA A 1 82 ? 3.038 2.763 11.606 1.00 83.94 82 ALA A N 1
ATOM 602 C CA . ALA A 1 82 ? 3.859 1.963 10.701 1.00 83.94 82 ALA A CA 1
ATOM 603 C C . ALA A 1 82 ? 3.621 0.458 10.874 1.00 83.94 82 ALA A C 1
ATOM 605 O O . ALA A 1 82 ? 3.456 -0.256 9.886 1.00 83.94 82 ALA A O 1
ATOM 606 N N . HIS A 1 83 ? 3.537 -0.023 12.116 1.00 82.25 83 HIS A N 1
ATOM 607 C CA . HIS A 1 83 ? 3.244 -1.423 12.403 1.00 82.25 83 HIS A CA 1
ATOM 608 C C . HIS A 1 83 ? 1.834 -1.811 11.942 1.00 82.25 83 HIS A C 1
ATOM 610 O O . HIS A 1 83 ? 1.661 -2.818 11.254 1.00 82.25 83 HIS A O 1
ATOM 616 N N . GLY A 1 84 ? 0.833 -0.974 12.243 1.00 79.94 84 GLY A N 1
ATOM 617 C CA . GLY A 1 84 ? -0.533 -1.174 11.762 1.00 79.94 84 GLY A CA 1
ATOM 618 C C . GLY A 1 84 ? -0.613 -1.199 10.234 1.00 79.94 84 GLY A C 1
ATOM 619 O O . GLY A 1 84 ? -1.273 -2.067 9.669 1.00 79.94 84 GLY A O 1
ATOM 620 N N . HIS A 1 85 ? 0.105 -0.298 9.558 1.00 81.62 85 HIS A N 1
ATOM 621 C CA . HIS A 1 85 ? 0.126 -0.214 8.100 1.00 81.62 85 HIS A CA 1
ATOM 622 C C . HIS A 1 85 ? 0.831 -1.411 7.448 1.00 81.62 85 HIS A C 1
ATOM 624 O O . HIS A 1 85 ? 0.339 -1.953 6.459 1.00 81.62 85 HIS A O 1
ATOM 630 N N . ALA A 1 86 ? 1.950 -1.867 8.017 1.00 80.00 86 ALA A N 1
ATOM 631 C CA . ALA A 1 86 ? 2.647 -3.061 7.548 1.00 80.00 86 ALA A CA 1
ATOM 632 C C . ALA A 1 86 ? 1.750 -4.304 7.651 1.00 80.00 86 ALA A C 1
ATOM 634 O O . ALA A 1 86 ? 1.615 -5.052 6.682 1.00 80.00 86 ALA A O 1
ATOM 635 N N . LEU A 1 87 ? 1.068 -4.478 8.789 1.00 76.50 87 LEU A N 1
ATOM 636 C CA . LEU A 1 87 ? 0.108 -5.565 8.989 1.00 76.50 87 LEU A CA 1
ATOM 637 C C . LEU A 1 87 ? -1.035 -5.489 7.966 1.00 76.50 87 LEU A C 1
ATOM 639 O O . LEU A 1 87 ? -1.370 -6.482 7.325 1.00 76.50 87 LEU A O 1
ATOM 643 N N . LEU A 1 88 ? -1.589 -4.294 7.767 1.00 72.94 88 LEU A N 1
ATOM 644 C CA . LEU A 1 88 ? -2.639 -4.028 6.788 1.00 72.94 88 LEU A CA 1
ATOM 645 C C . LEU A 1 88 ? -2.222 -4.358 5.357 1.00 72.94 88 LEU A C 1
ATOM 647 O O . LEU A 1 88 ? -3.028 -4.911 4.616 1.00 72.94 88 LEU A O 1
ATOM 651 N N . ARG A 1 89 ? -0.979 -4.069 4.960 1.00 73.75 89 ARG A N 1
ATOM 652 C CA . ARG A 1 89 ? -0.468 -4.431 3.631 1.00 73.75 89 ARG A CA 1
ATOM 653 C C . ARG A 1 89 ? -0.356 -5.940 3.448 1.00 73.75 89 ARG A C 1
ATOM 655 O O . ARG A 1 89 ? -0.789 -6.437 2.414 1.00 73.75 89 ARG A O 1
ATOM 662 N N . VAL A 1 90 ? 0.155 -6.665 4.443 1.00 70.25 90 VAL A N 1
ATOM 663 C CA . VAL A 1 90 ? 0.255 -8.135 4.387 1.00 70.25 90 VAL A CA 1
ATOM 664 C C . VAL A 1 90 ? -1.132 -8.774 4.282 1.00 70.25 90 VAL A C 1
ATOM 666 O O . VAL A 1 90 ? -1.359 -9.636 3.439 1.00 70.25 90 VAL A O 1
ATOM 669 N N . VAL A 1 91 ? -2.095 -8.317 5.088 1.00 66.50 91 VAL A N 1
ATOM 670 C CA . VAL A 1 91 ? -3.469 -8.849 5.051 1.00 66.50 91 VAL A CA 1
ATOM 671 C C . VAL A 1 91 ? -4.220 -8.378 3.793 1.00 66.50 91 VAL A C 1
ATOM 673 O O . VAL A 1 91 ? -4.996 -9.128 3.198 1.00 66.50 91 VAL A O 1
ATOM 676 N N . GLY A 1 92 ? -3.972 -7.147 3.349 1.00 63.53 92 GLY A N 1
ATOM 677 C CA . GLY A 1 92 ? -4.571 -6.541 2.161 1.00 63.53 92 GLY A CA 1
ATOM 678 C C . GLY A 1 92 ? -4.112 -7.175 0.848 1.00 63.53 92 GLY A C 1
ATOM 679 O O . GLY A 1 92 ? -4.882 -7.188 -0.103 1.00 63.53 92 GLY A O 1
ATOM 680 N N . GLN A 1 93 ? -2.912 -7.765 0.794 1.00 64.12 93 GLN A N 1
ATOM 681 C CA . GLN A 1 93 ? -2.456 -8.552 -0.363 1.00 64.12 93 GLN A CA 1
ATOM 682 C C . GLN A 1 93 ? -3.281 -9.831 -0.585 1.00 64.12 93 GLN A C 1
ATOM 684 O O . GLN A 1 93 ? -3.297 -10.362 -1.692 1.00 64.12 93 GLN A O 1
ATOM 689 N N . LEU A 1 94 ? -3.977 -10.317 0.447 1.00 55.41 94 LEU A N 1
ATOM 690 C CA . LEU A 1 94 ? -4.721 -11.580 0.430 1.00 55.41 94 LEU A CA 1
ATOM 691 C C . LEU A 1 94 ? -6.247 -11.383 0.431 1.00 55.41 94 LEU A C 1
ATOM 693 O O . LEU A 1 94 ? -6.997 -12.349 0.569 1.00 55.41 94 LEU A O 1
ATOM 697 N N . SER A 1 95 ? -6.731 -10.143 0.326 1.00 56.53 95 SER A N 1
ATOM 698 C CA . SER A 1 95 ? -8.149 -9.810 0.505 1.00 56.53 95 SER A CA 1
ATOM 699 C C . SER A 1 95 ? -8.574 -8.570 -0.288 1.00 56.53 95 SER A C 1
ATOM 701 O O . SER A 1 95 ? -7.756 -7.884 -0.894 1.00 56.53 95 SER A O 1
ATOM 703 N N . SER A 1 96 ? -9.875 -8.254 -0.282 1.00 57.56 96 SER A N 1
ATOM 704 C CA . SER A 1 96 ? -10.352 -6.952 -0.760 1.00 57.56 96 SER A CA 1
ATOM 705 C C . SER A 1 96 ? -9.763 -5.852 0.130 1.00 57.56 96 SER A C 1
ATOM 707 O O . SER A 1 96 ? -10.172 -5.684 1.284 1.00 57.56 96 SER A O 1
ATOM 709 N N . THR A 1 97 ? -8.790 -5.121 -0.418 1.00 61.06 97 THR A N 1
ATOM 710 C CA . THR A 1 97 ? -7.973 -4.106 0.266 1.00 61.06 97 THR A CA 1
ATOM 711 C C . THR A 1 97 ? -8.798 -3.102 1.062 1.00 61.06 97 THR A C 1
ATOM 713 O O . THR A 1 97 ? -8.380 -2.706 2.142 1.00 61.06 97 THR A O 1
ATOM 716 N N . LEU A 1 98 ? -9.991 -2.742 0.581 1.00 58.94 98 LEU A N 1
ATOM 717 C CA . LEU A 1 98 ? -10.896 -1.792 1.231 1.00 58.94 98 LEU A CA 1
ATOM 718 C C . LEU A 1 98 ? -11.488 -2.312 2.548 1.00 58.94 98 LEU A C 1
ATOM 720 O O . LEU A 1 98 ? -11.447 -1.607 3.555 1.00 58.94 98 LEU A O 1
ATOM 724 N N . LEU A 1 99 ? -12.028 -3.534 2.562 1.00 59.75 99 LEU A N 1
ATOM 725 C CA . LEU A 1 99 ? -12.718 -4.075 3.740 1.00 59.75 99 LEU A CA 1
ATOM 726 C C . LEU A 1 99 ? -11.732 -4.356 4.882 1.00 59.75 99 LEU A C 1
ATOM 728 O O . LEU A 1 99 ? -12.041 -4.123 6.052 1.00 59.75 99 LEU A O 1
ATOM 732 N N . VAL A 1 100 ? -10.529 -4.816 4.535 1.00 64.50 100 VAL A N 1
ATOM 733 C CA . VAL A 1 100 ? -9.459 -5.047 5.505 1.00 64.50 100 VAL A CA 1
ATOM 734 C C . VAL A 1 100 ? -8.873 -3.737 6.020 1.00 64.50 100 VAL A C 1
ATOM 736 O O . VAL A 1 100 ? -8.706 -3.628 7.231 1.00 64.50 100 VAL A O 1
ATOM 739 N N . ASP A 1 101 ? -8.657 -2.720 5.174 1.00 65.12 101 ASP A N 1
ATOM 740 C CA . ASP A 1 101 ? -8.233 -1.391 5.652 1.00 65.12 101 ASP A CA 1
ATOM 741 C C . ASP A 1 101 ? -9.213 -0.831 6.687 1.00 65.12 101 ASP A C 1
ATOM 743 O O . ASP A 1 101 ? -8.816 -0.373 7.756 1.00 65.12 101 ASP A O 1
ATOM 747 N N . LEU A 1 102 ? -10.510 -0.941 6.409 1.00 64.62 102 LEU A N 1
ATOM 748 C CA . LEU A 1 102 ? -11.578 -0.473 7.287 1.00 64.62 102 LEU A CA 1
ATOM 749 C C . LEU A 1 102 ? -11.596 -1.178 8.649 1.00 64.62 102 LEU A C 1
ATOM 751 O O . LEU A 1 102 ? -11.616 -0.526 9.698 1.00 64.62 102 LEU A O 1
ATOM 755 N N . LEU A 1 103 ? -11.590 -2.513 8.643 1.00 66.69 103 LEU A N 1
ATOM 756 C CA . LEU A 1 103 ? -11.708 -3.308 9.864 1.00 66.69 103 LEU A CA 1
ATOM 757 C C . LEU A 1 103 ? -10.420 -3.281 10.691 1.00 66.69 103 LEU A C 1
ATOM 759 O O . LEU A 1 103 ? -10.486 -3.117 11.911 1.00 66.69 103 LEU A O 1
ATOM 763 N N . ALA A 1 104 ? -9.251 -3.388 10.055 1.00 67.12 104 ALA A N 1
ATOM 764 C CA . ALA A 1 104 ? -7.990 -3.428 10.786 1.00 67.12 104 ALA A CA 1
ATOM 765 C C . ALA A 1 104 ? -7.554 -2.049 11.296 1.00 67.12 104 ALA A C 1
ATOM 767 O O . ALA A 1 104 ? -7.074 -1.980 12.423 1.00 67.12 104 ALA A O 1
ATOM 768 N N . ARG A 1 105 ? -7.802 -0.933 10.590 1.00 68.62 105 ARG A N 1
ATOM 769 C CA . ARG A 1 105 ? -7.526 0.406 11.156 1.00 68.62 105 ARG A CA 1
ATOM 770 C C . ARG A 1 105 ? -8.397 0.695 12.376 1.00 68.62 105 ARG A C 1
ATOM 772 O O . ARG A 1 105 ? -7.893 1.161 13.395 1.00 68.62 105 ARG A O 1
ATOM 779 N N . GLY A 1 106 ? -9.684 0.346 12.315 1.00 65.69 106 GLY A N 1
ATOM 780 C CA . GLY A 1 106 ? -10.593 0.468 13.456 1.00 65.69 106 GLY A CA 1
ATOM 781 C C . GLY A 1 106 ? -10.246 -0.468 14.623 1.00 65.69 106 GLY A C 1
ATOM 782 O O . GLY A 1 106 ? -10.547 -0.144 15.773 1.00 65.69 106 GLY A O 1
ATOM 783 N N . ALA A 1 107 ? -9.634 -1.625 14.357 1.00 70.50 107 ALA A N 1
ATOM 784 C CA . ALA A 1 107 ? -9.158 -2.550 15.387 1.00 70.50 107 ALA A CA 1
ATOM 785 C C . ALA A 1 107 ? -7.842 -2.075 16.025 1.00 70.50 107 ALA A C 1
ATOM 787 O O . ALA A 1 107 ? -7.748 -2.037 17.247 1.00 70.50 107 ALA A O 1
ATOM 788 N N . VAL A 1 108 ? -6.869 -1.643 15.217 1.00 70.88 108 VAL A N 1
ATOM 789 C CA . VAL A 1 108 ? -5.567 -1.128 15.675 1.00 70.88 108 VAL A CA 1
ATOM 790 C C . VAL A 1 108 ? -5.749 0.125 16.531 1.00 70.88 108 VAL A C 1
ATOM 792 O O . VAL A 1 108 ? -5.194 0.206 17.623 1.00 70.88 108 VAL A O 1
ATOM 795 N N . LEU A 1 109 ? -6.581 1.075 16.093 1.00 66.12 109 LEU A N 1
ATOM 796 C CA . LEU A 1 109 ? -6.816 2.311 16.843 1.00 66.12 109 LEU A CA 1
ATOM 797 C C . LEU A 1 109 ? -7.549 2.063 18.169 1.00 66.12 109 LEU A C 1
ATOM 799 O O . LEU A 1 109 ? -7.233 2.712 19.164 1.00 66.12 109 LEU A O 1
ATOM 803 N N . ARG A 1 110 ? -8.481 1.101 18.226 1.00 70.94 110 ARG A N 1
ATOM 804 C CA . ARG A 1 110 ? -9.130 0.705 19.491 1.00 70.94 110 ARG A CA 1
ATOM 805 C C . ARG A 1 110 ? -8.204 -0.062 20.419 1.00 70.94 110 ARG A C 1
ATOM 807 O O . ARG A 1 110 ? -8.229 0.191 21.617 1.00 70.94 110 ARG A O 1
ATOM 814 N N . ALA A 1 111 ? -7.378 -0.957 19.880 1.00 69.31 111 ALA A N 1
ATOM 815 C CA . ALA A 1 111 ? -6.352 -1.644 20.658 1.00 69.31 111 ALA A CA 1
ATOM 816 C C . ALA A 1 111 ? -5.346 -0.650 21.268 1.00 69.31 111 ALA A C 1
ATOM 818 O O . ALA A 1 111 ? -4.845 -0.880 22.362 1.00 69.31 111 ALA A O 1
ATOM 819 N N . ALA A 1 112 ? -5.119 0.488 20.603 1.00 65.38 112 ALA A N 1
ATOM 820 C CA . ALA A 1 112 ? -4.319 1.604 21.105 1.00 65.38 112 ALA A CA 1
ATOM 821 C C . ALA A 1 112 ? -5.090 2.586 22.021 1.00 65.38 112 ALA A C 1
ATOM 823 O O . ALA A 1 112 ? -4.555 3.633 22.378 1.00 65.38 112 ALA A O 1
ATOM 824 N N . GLY A 1 113 ? -6.337 2.278 22.403 1.00 66.44 113 GLY A N 1
ATOM 825 C CA . GLY A 1 113 ? -7.126 3.066 23.359 1.00 66.44 113 GLY A CA 1
ATOM 826 C C . GLY A 1 113 ? -8.010 4.167 22.758 1.00 66.44 113 GLY A C 1
ATOM 827 O O . GLY A 1 113 ? -8.557 4.978 23.501 1.00 66.44 113 GLY A O 1
ATOM 828 N N . SER A 1 114 ? -8.188 4.227 21.434 1.00 62.72 114 SER A N 1
ATOM 829 C CA . SER A 1 114 ? -9.096 5.200 20.809 1.00 62.72 114 SER A CA 1
ATOM 830 C C . SER A 1 114 ? -10.568 4.821 21.012 1.00 62.72 114 SER A C 1
ATOM 832 O O . SER A 1 114 ? -10.985 3.711 20.684 1.00 62.72 114 SER A O 1
ATOM 834 N N . THR A 1 115 ? -11.384 5.763 21.494 1.00 65.12 115 THR A N 1
ATOM 835 C CA . THR A 1 115 ? -12.829 5.583 21.747 1.00 65.12 115 THR A CA 1
ATOM 836 C C . THR A 1 115 ? -13.720 5.902 20.540 1.00 65.12 115 THR A C 1
ATOM 838 O O . THR A 1 115 ? -14.946 5.835 20.642 1.00 65.12 115 THR A O 1
ATOM 841 N N . ARG A 1 116 ? -13.147 6.258 19.380 1.00 62.31 116 ARG A N 1
ATOM 842 C CA . ARG A 1 116 ? -13.934 6.696 18.215 1.00 62.31 116 ARG A CA 1
ATOM 843 C C . ARG A 1 116 ? -14.641 5.550 17.487 1.00 62.31 116 ARG A C 1
ATOM 845 O O . ARG A 1 116 ? -14.130 4.440 17.352 1.00 62.31 116 ARG A O 1
ATOM 852 N N . GLY A 1 117 ? -15.831 5.866 16.971 1.00 62.25 117 GLY A N 1
ATOM 853 C CA . GLY A 1 117 ? -16.657 4.953 16.185 1.00 62.25 117 GLY A CA 1
ATOM 854 C C . GLY A 1 117 ? -16.079 4.647 14.799 1.00 62.25 117 GLY A C 1
ATOM 855 O O . GLY A 1 117 ? -15.337 5.440 14.221 1.00 62.25 117 GLY A O 1
ATOM 856 N N . HIS A 1 118 ? -16.478 3.502 14.238 1.00 61.69 118 HIS A N 1
ATOM 857 C CA . HIS A 1 118 ? -16.029 3.015 12.926 1.00 61.69 118 HIS A CA 1
ATOM 858 C C . HIS A 1 118 ? -16.225 4.030 11.788 1.00 61.69 118 HIS A C 1
ATOM 860 O O . HIS A 1 118 ? -15.411 4.051 10.872 1.00 61.69 118 HIS A O 1
ATOM 866 N N . GLY A 1 119 ? -17.249 4.892 11.867 1.00 62.59 119 GLY A N 1
ATOM 867 C CA . GLY A 1 119 ? -17.540 5.933 10.871 1.00 62.59 119 GLY A CA 1
ATOM 868 C C . GLY A 1 119 ? -16.353 6.854 10.575 1.00 62.59 119 GLY A C 1
ATOM 869 O O . GLY A 1 119 ? -16.101 7.172 9.419 1.00 62.59 119 GLY A O 1
ATOM 870 N N . HIS A 1 120 ? -15.556 7.195 11.592 1.00 67.62 120 HIS A N 1
ATOM 871 C CA . HIS A 1 120 ? -14.361 8.031 11.416 1.00 67.62 120 HIS A CA 1
ATOM 872 C C . HIS A 1 120 ? -13.266 7.307 10.629 1.00 67.62 120 HIS A C 1
ATOM 874 O O . HIS A 1 120 ? -12.631 7.902 9.764 1.00 67.62 120 HIS A O 1
ATOM 880 N N . ALA A 1 121 ? -13.088 6.006 10.881 1.00 65.31 121 ALA A N 1
ATOM 881 C CA . ALA A 1 121 ? -12.145 5.175 10.135 1.00 65.31 121 ALA A CA 1
ATOM 882 C C . ALA A 1 121 ? -12.575 5.004 8.668 1.00 65.31 121 ALA A C 1
ATOM 884 O O . ALA A 1 121 ? -11.717 4.951 7.790 1.00 65.31 121 ALA A O 1
ATOM 885 N N . ILE A 1 122 ? -13.888 4.976 8.394 1.00 66.62 122 ILE A N 1
ATOM 886 C CA . ILE A 1 122 ? -14.427 4.910 7.026 1.00 66.62 122 ILE A CA 1
ATOM 887 C C . ILE A 1 122 ? -14.122 6.185 6.256 1.00 66.62 122 ILE A C 1
ATOM 889 O O . ILE A 1 122 ? -13.546 6.115 5.173 1.00 66.62 122 ILE A O 1
ATOM 893 N N . THR A 1 123 ? -14.466 7.342 6.819 1.00 69.75 123 THR A N 1
ATOM 894 C CA . THR A 1 123 ? -14.198 8.637 6.186 1.00 69.75 123 THR A CA 1
ATOM 895 C C . THR A 1 123 ? -12.705 8.821 5.949 1.00 69.75 123 THR A C 1
ATOM 897 O O . THR A 1 123 ? -12.296 9.253 4.876 1.00 69.75 123 THR A O 1
ATOM 900 N N . GLN A 1 124 ? -11.879 8.416 6.914 1.00 70.25 124 GLN A N 1
ATOM 901 C CA . GLN A 1 124 ? -10.434 8.484 6.782 1.00 70.25 124 GLN A CA 1
ATOM 902 C C . GLN A 1 124 ? -9.909 7.588 5.646 1.00 70.25 124 GLN A C 1
ATOM 904 O O . GLN A 1 124 ? -9.132 8.044 4.809 1.00 70.25 124 GLN A O 1
ATOM 909 N N . ALA A 1 125 ? -10.359 6.333 5.574 1.00 68.88 125 ALA A N 1
ATOM 910 C CA . ALA A 1 125 ? -9.980 5.429 4.493 1.00 68.88 125 ALA A CA 1
ATOM 911 C C . ALA A 1 125 ? -10.454 5.946 3.123 1.00 68.88 125 ALA A C 1
ATOM 913 O O . ALA A 1 125 ? -9.703 5.891 2.153 1.00 68.88 125 ALA A O 1
ATOM 914 N N . ALA A 1 126 ? -11.670 6.494 3.040 1.00 70.62 126 ALA A N 1
ATOM 915 C CA . ALA A 1 126 ? -12.214 7.055 1.807 1.00 70.62 126 ALA A CA 1
ATOM 916 C C . ALA A 1 126 ? -11.407 8.268 1.312 1.00 70.62 126 ALA A C 1
ATOM 918 O O . ALA A 1 126 ? -11.068 8.332 0.133 1.00 70.62 126 ALA A O 1
ATOM 919 N N . LEU A 1 127 ? -11.042 9.191 2.208 1.00 73.69 127 LEU A N 1
ATOM 920 C CA . LEU A 1 127 ? -10.216 10.357 1.876 1.00 73.69 127 LEU A CA 1
ATOM 921 C C . LEU A 1 127 ? -8.814 9.958 1.406 1.00 73.69 127 LEU A C 1
ATOM 923 O O . LEU A 1 127 ? -8.313 10.516 0.433 1.00 73.69 127 LEU A O 1
ATOM 927 N N . GLU A 1 128 ? -8.199 8.957 2.042 1.00 71.19 128 GLU A N 1
ATOM 928 C CA . GLU A 1 128 ? -6.910 8.427 1.585 1.00 71.19 128 GLU A CA 1
ATOM 929 C C . GLU A 1 128 ? -7.005 7.833 0.180 1.00 71.19 128 GLU A C 1
ATOM 931 O O . GLU A 1 128 ? -6.142 8.103 -0.650 1.00 71.19 128 GLU A O 1
ATOM 936 N N . ARG A 1 129 ? -8.068 7.075 -0.114 1.00 73.31 129 ARG A N 1
ATOM 937 C CA . ARG A 1 129 ? -8.263 6.469 -1.438 1.00 73.31 129 ARG A CA 1
ATOM 938 C C . ARG A 1 129 ? -8.562 7.498 -2.516 1.00 73.31 129 ARG A C 1
ATOM 940 O O . ARG A 1 129 ? -8.056 7.362 -3.624 1.00 73.31 129 ARG A O 1
ATOM 947 N N . LEU A 1 130 ? -9.326 8.540 -2.193 1.00 73.31 130 LEU A N 1
ATOM 948 C CA . LEU A 1 130 ? -9.510 9.675 -3.093 1.00 73.31 130 LEU A CA 1
ATOM 949 C C . LEU A 1 130 ? -8.172 10.354 -3.383 1.00 73.31 130 LEU A C 1
ATOM 951 O O . LEU A 1 130 ? -7.868 10.584 -4.545 1.00 73.31 130 LEU A O 1
ATOM 955 N N . GLY A 1 131 ? -7.336 10.594 -2.370 1.00 70.94 131 GLY A N 1
ATOM 956 C CA . GLY A 1 131 ? -5.986 11.127 -2.570 1.00 70.94 131 GLY A CA 1
ATOM 957 C C . GLY A 1 131 ? -5.102 10.220 -3.433 1.00 70.94 131 GLY A C 1
ATOM 958 O O . GLY A 1 131 ? -4.426 10.705 -4.336 1.00 70.94 131 GLY A O 1
ATOM 959 N N . ASP A 1 132 ? -5.152 8.905 -3.208 1.00 73.12 132 ASP A N 1
ATOM 960 C CA . ASP A 1 132 ? -4.393 7.914 -3.981 1.00 73.12 132 ASP A CA 1
ATOM 961 C C . ASP A 1 132 ? -4.831 7.826 -5.451 1.00 73.12 132 ASP A C 1
ATOM 963 O O . ASP A 1 132 ? -4.052 7.364 -6.276 1.00 73.12 132 ASP A O 1
ATOM 967 N N . ILE A 1 133 ? -6.052 8.250 -5.791 1.00 73.12 133 ILE A N 1
ATOM 968 C CA . ILE A 1 133 ? -6.562 8.291 -7.172 1.00 73.12 133 ILE A CA 1
ATOM 969 C C . ILE A 1 133 ? -6.326 9.667 -7.795 1.00 73.12 133 ILE A C 1
ATOM 971 O O . ILE A 1 133 ? -5.840 9.770 -8.920 1.00 73.12 133 ILE A O 1
ATOM 975 N N . LEU A 1 134 ? -6.649 10.732 -7.064 1.00 75.44 134 LEU A N 1
ATOM 976 C CA . LEU A 1 134 ? -6.531 12.104 -7.544 1.00 75.44 134 LEU A CA 1
ATOM 977 C C . LEU A 1 134 ? -5.078 12.471 -7.827 1.00 75.44 134 LEU A C 1
ATOM 979 O O . LEU A 1 134 ? -4.812 13.113 -8.835 1.00 75.44 134 LEU A O 1
ATOM 983 N N . LEU A 1 135 ? -4.132 12.044 -6.987 1.00 72.88 135 LEU A N 1
ATOM 984 C CA . LEU A 1 135 ? -2.729 12.409 -7.161 1.00 72.88 135 LEU A CA 1
ATOM 985 C C . LEU A 1 135 ? -2.131 11.823 -8.459 1.00 72.88 135 LEU A C 1
ATOM 987 O O . LEU A 1 135 ? -1.592 12.605 -9.242 1.00 72.88 135 LEU A O 1
ATOM 991 N N . PRO A 1 136 ? -2.271 10.517 -8.777 1.00 73.38 136 PRO A N 1
ATOM 992 C CA . PRO A 1 136 ? -1.886 9.996 -10.086 1.00 73.38 136 PRO A CA 1
ATOM 993 C C . PRO A 1 136 ? -2.614 10.669 -11.243 1.00 73.38 136 PRO A C 1
ATOM 995 O O . PRO A 1 136 ? -1.978 10.931 -12.253 1.00 73.38 136 PRO A O 1
ATOM 998 N N . LEU A 1 137 ? -3.911 10.973 -11.108 1.00 76.62 137 LEU A N 1
ATOM 999 C CA . LEU A 1 137 ? -4.672 11.649 -12.162 1.00 76.62 137 LEU A CA 1
ATOM 1000 C C . LEU A 1 137 ? -4.161 13.066 -12.425 1.00 76.62 137 LEU A C 1
ATOM 1002 O O . LEU A 1 137 ? -4.046 13.449 -13.582 1.00 76.62 137 LEU A O 1
ATOM 1006 N N . ILE A 1 138 ? -3.814 13.822 -11.382 1.00 76.31 138 ILE A N 1
ATOM 1007 C CA . ILE A 1 138 ? -3.214 15.156 -11.508 1.00 76.31 138 ILE A CA 1
ATOM 1008 C C . ILE A 1 138 ? -1.841 15.049 -12.175 1.00 76.31 138 ILE A C 1
ATOM 1010 O O . ILE A 1 138 ? -1.554 15.808 -13.094 1.00 76.31 138 ILE A O 1
ATOM 1014 N N . VAL A 1 139 ? -1.011 14.086 -11.763 1.00 73.00 139 VAL A N 1
ATOM 1015 C CA . VAL A 1 139 ? 0.315 13.857 -12.361 1.00 73.00 139 VAL A CA 1
ATOM 1016 C C . VAL A 1 139 ? 0.203 13.415 -13.824 1.00 73.00 139 VAL A C 1
ATOM 1018 O O . VAL A 1 139 ? 0.971 13.884 -14.657 1.00 73.00 139 VAL A O 1
ATOM 1021 N N . LEU A 1 140 ? -0.764 12.558 -14.160 1.00 78.62 140 LEU A N 1
ATOM 1022 C CA . LEU A 1 140 ? -1.061 12.142 -15.535 1.00 78.62 140 LEU A CA 1
ATOM 1023 C C . LEU A 1 140 ? -1.578 13.306 -16.376 1.00 78.62 140 LEU A C 1
ATOM 1025 O O . LEU A 1 140 ? -1.078 13.521 -17.473 1.00 78.62 140 LEU A O 1
ATOM 1029 N N . ALA A 1 141 ? -2.548 14.067 -15.867 1.00 80.19 141 ALA A N 1
ATOM 1030 C CA . ALA A 1 141 ? -3.092 15.236 -16.548 1.00 80.19 141 ALA A CA 1
ATOM 1031 C C . ALA A 1 141 ? -2.003 16.283 -16.796 1.00 80.19 141 ALA A C 1
ATOM 1033 O O . ALA A 1 141 ? -1.931 16.843 -17.885 1.00 80.19 141 ALA A O 1
ATOM 1034 N N . TRP A 1 142 ? -1.118 16.491 -15.821 1.00 76.94 142 TRP A N 1
ATOM 1035 C CA . TRP A 1 142 ? 0.061 17.332 -15.970 1.00 76.94 142 TRP A CA 1
ATOM 1036 C C . TRP A 1 142 ? 1.019 16.781 -17.031 1.00 76.94 142 TRP A C 1
ATOM 1038 O O . TRP A 1 142 ? 1.387 17.498 -17.956 1.00 76.94 142 TRP A O 1
ATOM 1048 N N . GLY A 1 143 ? 1.366 15.495 -16.951 1.00 75.94 143 GLY A N 1
ATOM 1049 C CA . GLY A 1 143 ? 2.242 14.845 -17.922 1.00 75.94 143 GLY A CA 1
ATOM 1050 C C . GLY A 1 143 ? 1.710 14.955 -19.350 1.00 75.94 143 GLY A C 1
ATOM 1051 O O . GLY A 1 143 ? 2.480 15.243 -20.252 1.00 75.94 143 GLY A O 1
ATOM 1052 N N . VAL A 1 144 ? 0.398 14.807 -19.548 1.00 80.81 144 VAL A N 1
ATOM 1053 C CA . VAL A 1 144 ? -0.265 14.988 -20.850 1.00 80.81 144 VAL A CA 1
ATOM 1054 C C . VAL A 1 144 ? -0.272 16.456 -21.284 1.00 80.81 144 VAL A C 1
ATOM 1056 O O . VAL A 1 144 ? 0.002 16.741 -22.444 1.00 80.81 144 VAL A O 1
ATOM 1059 N N . ALA A 1 145 ? -0.563 17.391 -20.376 1.00 78.50 145 ALA A N 1
ATOM 1060 C CA . ALA A 1 145 ? -0.632 18.819 -20.692 1.00 78.50 145 ALA A CA 1
ATOM 1061 C C . ALA A 1 145 ? 0.724 19.419 -21.101 1.00 78.50 145 ALA A C 1
ATOM 1063 O O . ALA A 1 145 ? 0.755 20.410 -21.824 1.00 78.50 145 ALA A O 1
ATOM 1064 N N . PHE A 1 146 ? 1.826 18.820 -20.648 1.00 75.38 146 PHE A N 1
ATOM 1065 C CA . PHE A 1 146 ? 3.179 19.345 -20.825 1.00 75.38 146 PHE A CA 1
ATOM 1066 C C . PHE A 1 146 ? 4.124 18.395 -21.576 1.00 75.38 146 PHE A C 1
ATOM 1068 O O . PHE A 1 146 ? 5.326 18.645 -21.614 1.00 75.38 146 PHE A O 1
ATOM 1075 N N . VAL A 1 147 ? 3.605 17.324 -22.190 1.00 74.00 147 VAL A N 1
ATOM 1076 C CA . VAL A 1 147 ? 4.426 16.301 -22.868 1.00 74.00 147 VAL A CA 1
ATOM 1077 C C . VAL A 1 147 ? 5.296 16.881 -23.992 1.00 74.00 147 VAL A C 1
ATOM 1079 O O . VAL A 1 147 ? 6.411 16.412 -24.202 1.00 74.00 147 VAL A O 1
ATOM 1082 N N . ASP A 1 148 ? 4.816 17.943 -24.644 1.00 73.75 148 ASP A N 1
ATOM 1083 C CA . ASP A 1 148 ? 5.478 18.598 -25.777 1.00 73.75 148 ASP A CA 1
ATOM 1084 C C . ASP A 1 148 ? 6.057 19.985 -25.434 1.00 73.75 148 ASP A C 1
ATOM 1086 O O . ASP A 1 148 ? 6.566 20.673 -26.321 1.00 73.75 148 ASP A O 1
ATOM 1090 N N . ASP A 1 149 ? 5.991 20.429 -24.170 1.00 68.12 149 ASP A N 1
ATOM 1091 C CA . ASP A 1 149 ? 6.478 21.756 -23.773 1.00 68.12 149 ASP A CA 1
ATOM 1092 C C . ASP A 1 149 ? 7.908 21.685 -23.193 1.00 68.12 149 ASP A C 1
ATOM 1094 O O . ASP A 1 149 ? 8.103 21.250 -22.054 1.00 68.12 149 ASP A O 1
ATOM 1098 N N . PRO A 1 150 ? 8.938 22.171 -23.914 1.00 64.75 150 PRO A N 1
ATOM 1099 C CA . PRO A 1 150 ? 10.322 22.173 -23.436 1.00 64.75 150 PRO A CA 1
ATOM 1100 C C . PRO A 1 150 ? 10.569 23.119 -22.248 1.00 64.75 150 PRO A C 1
ATOM 1102 O O . PRO A 1 150 ? 11.672 23.133 -21.700 1.00 64.75 150 PRO A O 1
ATOM 1105 N N . ARG A 1 151 ? 9.579 23.929 -21.848 1.00 68.00 151 ARG A N 1
ATOM 1106 C CA . ARG A 1 151 ? 9.634 24.824 -20.680 1.00 68.00 151 ARG A CA 1
ATOM 1107 C C . ARG A 1 151 ? 8.870 24.281 -19.474 1.00 68.00 151 ARG A C 1
ATOM 1109 O O . ARG A 1 151 ? 8.778 24.977 -18.461 1.00 68.00 151 ARG A O 1
ATOM 1116 N N . ALA A 1 152 ? 8.324 23.070 -19.573 1.00 62.41 152 ALA A N 1
ATOM 1117 C CA . ALA A 1 152 ? 7.549 22.468 -18.506 1.00 62.41 152 ALA A CA 1
ATOM 1118 C C . ALA A 1 152 ? 8.348 22.397 -17.189 1.00 62.41 152 ALA A C 1
ATOM 1120 O O . ALA A 1 152 ? 9.533 22.042 -17.197 1.00 62.41 152 ALA A O 1
ATOM 1121 N N . PRO A 1 153 ? 7.717 22.699 -16.040 1.00 61.41 153 PRO A N 1
ATOM 1122 C CA . PRO A 1 153 ? 8.365 22.561 -14.743 1.00 61.41 153 PRO A CA 1
ATOM 1123 C C . PRO A 1 153 ? 8.757 21.097 -14.507 1.00 61.41 153 PRO A C 1
ATOM 1125 O O . PRO A 1 153 ? 7.913 20.252 -14.249 1.00 61.41 153 PRO A O 1
ATOM 1128 N N . THR A 1 154 ? 10.049 20.773 -14.548 1.00 65.62 154 THR A N 1
ATOM 1129 C CA . THR A 1 154 ? 10.560 19.385 -14.491 1.00 65.62 154 THR A CA 1
ATOM 1130 C C . THR A 1 154 ? 10.375 18.684 -13.139 1.00 65.62 154 THR A C 1
ATOM 1132 O O . THR A 1 154 ? 10.843 17.561 -12.949 1.00 65.62 154 THR A O 1
ATOM 1135 N N . SER A 1 155 ? 9.705 19.319 -12.174 1.00 57.88 155 SER A N 1
ATOM 1136 C CA . SER A 1 155 ? 9.469 18.748 -10.852 1.00 57.88 155 SER A CA 1
ATOM 1137 C C . SER A 1 155 ? 8.096 19.113 -10.291 1.00 57.88 155 SER A C 1
ATOM 1139 O O . SER A 1 155 ? 7.588 20.217 -10.481 1.00 57.88 155 SER A O 1
ATOM 1141 N N . ILE A 1 156 ? 7.535 18.194 -9.502 1.00 54.72 156 ILE A N 1
ATOM 1142 C CA . ILE A 1 156 ? 6.281 18.380 -8.752 1.00 54.72 156 ILE A CA 1
ATOM 1143 C C . ILE A 1 156 ? 6.378 19.584 -7.793 1.00 54.72 156 ILE A C 1
ATOM 1145 O O . ILE A 1 156 ? 5.389 20.272 -7.554 1.00 54.72 156 ILE A O 1
ATOM 1149 N N . ALA A 1 157 ? 7.579 19.887 -7.287 1.00 53.31 157 ALA A N 1
ATOM 1150 C CA . ALA A 1 157 ? 7.832 21.058 -6.447 1.00 53.31 157 ALA A CA 1
ATOM 1151 C C . ALA A 1 157 ? 7.621 22.382 -7.201 1.00 53.31 157 ALA A C 1
ATOM 1153 O O . ALA A 1 157 ? 7.098 23.332 -6.628 1.00 53.31 157 ALA A O 1
ATOM 1154 N N . ALA A 1 158 ? 7.969 22.439 -8.488 1.00 54.12 158 ALA A N 1
ATOM 1155 C CA . ALA A 1 158 ? 7.742 23.619 -9.317 1.00 54.12 158 ALA A CA 1
ATOM 1156 C C . ALA A 1 158 ? 6.256 23.804 -9.685 1.00 54.12 158 ALA A C 1
ATOM 1158 O O . ALA A 1 158 ? 5.807 24.936 -9.842 1.00 54.12 158 ALA A O 1
ATOM 1159 N N . LEU A 1 159 ? 5.470 22.721 -9.734 1.00 50.94 159 LEU A N 1
ATOM 1160 C CA . LEU A 1 159 ? 4.015 22.788 -9.909 1.00 50.94 159 LEU A CA 1
ATOM 1161 C C . LEU A 1 159 ? 3.309 23.385 -8.681 1.00 50.94 159 LEU A C 1
ATOM 1163 O O . LEU A 1 159 ? 2.392 24.183 -8.826 1.00 50.94 159 LEU A O 1
ATOM 1167 N N . ALA A 1 160 ? 3.764 23.034 -7.474 1.00 52.72 160 ALA A N 1
ATOM 1168 C CA . ALA A 1 160 ? 3.203 23.550 -6.223 1.00 52.72 160 ALA A CA 1
ATOM 1169 C C . ALA A 1 160 ? 3.456 25.054 -6.001 1.00 52.72 160 ALA A C 1
ATOM 1171 O O . ALA A 1 160 ? 2.779 25.661 -5.184 1.00 52.72 160 ALA A O 1
ATOM 1172 N N . VAL A 1 161 ? 4.433 25.640 -6.702 1.00 50.12 161 VAL A N 1
ATOM 1173 C CA . VAL A 1 161 ? 4.729 27.085 -6.686 1.00 50.12 161 VAL A CA 1
ATOM 1174 C C . VAL A 1 161 ? 3.949 27.836 -7.778 1.00 50.12 161 VAL A C 1
ATOM 1176 O O . VAL A 1 161 ? 3.808 29.053 -7.703 1.00 50.12 161 VAL A O 1
ATOM 1179 N N . ALA A 1 162 ? 3.457 27.126 -8.797 1.00 46.75 162 ALA A N 1
ATOM 1180 C CA . ALA A 1 162 ? 2.724 27.700 -9.926 1.00 46.75 162 ALA A CA 1
ATOM 1181 C C . ALA A 1 162 ? 1.192 27.732 -9.730 1.00 46.75 162 ALA A C 1
ATOM 1183 O O . ALA A 1 162 ? 0.507 28.394 -10.509 1.00 46.75 162 ALA A O 1
ATOM 1184 N N . LEU A 1 163 ? 0.671 27.017 -8.725 1.00 47.12 163 LEU A N 1
ATOM 1185 C CA . LEU A 1 163 ? -0.723 27.064 -8.259 1.00 47.12 163 LEU A CA 1
ATOM 1186 C C . LEU A 1 163 ? -0.857 28.027 -7.076 1.00 47.12 163 LEU A C 1
ATOM 1188 O O . LEU A 1 163 ? -1.892 28.727 -7.022 1.00 47.12 163 LEU A O 1
#

Secondary structure (DSSP, 8-state):
--HHHHHHHHHHHHHHHHHHHHHHHHHH-S-HHHHHHH----HHHHHHHHHHHHHHHHHHHHHHHHHHHHTTPPP--HHHHHHHHHHHHHHHTTS-HHHHHHHHHHHHHHHTT----HHHHHHHHHHHHHHHHHHHHHHHHHHHHTTT-TTS-SSHHHHHHH-

pLDDT: mean 74.77, std 10.22, range [46.75, 91.44]

Foldseek 3Di:
DDPVVVVVVVVVVVVVVVVVVVVVCCVVCVPVVVVVVPPPPDVVVVVVVVVVVVVVLLVVLVVLQVLCVVVVHDNDPSVLSSVLSVVLVVVLVVDVSLVSQLVSVVVSSVVVPDPDDSVSSNVSSVVVVCCVVVVVVVVVVLCVVCVPPPPRDPDPVVVVVVD